Protein AF-A0AA97GC78-F1 (afdb_monomer)

pLDDT: mean 90.84, std 9.5, range [51.16, 97.88]

Sequence (108 aa):
MKVIPTDSLYKWTALSGVTIFITSIYFFVSRIFAYKDNLAAYEEEINFIYSITMWGAVIGFFVALAGFCLWYQKLQKYIDIEQAARAEEQKANAEITKLKLEKEKSIE

Foldseek 3Di:
DPPPVCLVVLVVQLVQLVVLQVVLVVVLVVVCVVCVVPCVVCVVVNVVSVVVSVVSNVSSVVSNVSSVVCNCVPPVVVVVVVVVVVVVVVVVVVVVVVVVVVVVVVVD

Mean predicted aligned error: 6.8 Å

Secondary structure (DSSP, 8-state):
----THHHHHHHHHHHHHHHHHHHHHHHHHHHHHHGGGGGGGHHHHHHHHHHHHHHHHHHHHHHHHHHHHHIIIIIHHHHHHHHHHHHHHHHHHHHHHHHHHHHHTT-

Structure (mmCIF, N/CA/C/O backbone):
data_AF-A0AA97GC78-F1
#
_entry.id   AF-A0AA97GC78-F1
#
loop_
_atom_site.group_PDB
_atom_site.id
_atom_site.type_symbol
_atom_site.label_atom_id
_atom_site.label_alt_id
_atom_site.label_comp_id
_atom_site.label_asym_id
_atom_site.label_entity_id
_atom_site.label_seq_id
_atom_site.pdbx_PDB_ins_code
_atom_site.Cartn_x
_atom_site.Cartn_y
_atom_site.Cartn_z
_atom_site.occupancy
_atom_site.B_iso_or_equiv
_atom_site.auth_seq_id
_atom_site.auth_comp_id
_atom_site.auth_asym_id
_atom_site.auth_atom_id
_atom_site.pdbx_PDB_model_num
ATOM 1 N N . MET A 1 1 ? -22.685 9.058 16.577 1.00 51.16 1 MET A N 1
ATOM 2 C CA . MET A 1 1 ? -21.225 9.181 16.387 1.00 51.16 1 MET A CA 1
ATOM 3 C C . MET A 1 1 ? -20.983 10.219 15.298 1.00 51.16 1 MET A C 1
ATOM 5 O O . MET A 1 1 ? -21.476 10.034 14.193 1.00 51.16 1 MET A O 1
ATOM 9 N N . LYS A 1 2 ? -20.363 11.364 15.608 1.00 51.75 2 LYS A N 1
ATOM 10 C CA . LYS A 1 2 ? -20.093 12.408 14.606 1.00 51.75 2 LYS A CA 1
ATOM 11 C C . LYS A 1 2 ? -18.917 11.914 13.762 1.00 51.75 2 LYS A C 1
ATOM 13 O O . LYS A 1 2 ? -17.812 11.838 14.286 1.00 51.75 2 LYS A O 1
ATOM 18 N N . VAL A 1 3 ? -19.168 11.502 12.517 1.00 59.59 3 VAL A N 1
ATOM 19 C CA . VAL A 1 3 ? -18.117 11.108 11.565 1.00 59.59 3 VAL A CA 1
ATOM 20 C C . VAL A 1 3 ? -17.182 12.301 11.446 1.00 59.59 3 VAL A C 1
ATOM 22 O O . VAL A 1 3 ? -17.563 13.344 10.913 1.00 59.59 3 VAL A O 1
ATOM 25 N N . ILE A 1 4 ? -15.993 12.198 12.031 1.00 59.19 4 ILE A N 1
ATOM 26 C CA . ILE A 1 4 ? -14.990 13.237 11.857 1.00 59.19 4 ILE A CA 1
ATOM 27 C C . ILE A 1 4 ? -14.541 13.084 10.399 1.00 59.19 4 ILE A C 1
ATOM 29 O O . ILE A 1 4 ? -14.111 11.991 10.022 1.00 59.19 4 ILE A O 1
ATOM 33 N N . PRO A 1 5 ? -14.672 14.116 9.550 1.00 61.22 5 PRO A N 1
ATOM 34 C CA . PRO A 1 5 ? -14.460 13.988 8.104 1.00 61.22 5 PRO A CA 1
ATOM 35 C C . PRO A 1 5 ? -13.023 13.588 7.721 1.00 61.22 5 PRO A C 1
ATOM 37 O O . PRO A 1 5 ? -12.742 13.336 6.557 1.00 61.22 5 PRO A O 1
ATOM 40 N N . THR A 1 6 ? -12.112 13.509 8.691 1.00 63.19 6 THR A N 1
ATOM 41 C CA . THR A 1 6 ? -10.723 13.068 8.544 1.00 63.19 6 THR A CA 1
ATOM 42 C C . THR A 1 6 ? -10.533 11.553 8.440 1.00 63.19 6 THR A C 1
ATOM 44 O O . THR A 1 6 ? -9.449 11.135 8.045 1.00 63.19 6 THR A O 1
ATOM 47 N N . ASP A 1 7 ? -11.540 10.723 8.741 1.00 65.94 7 ASP A N 1
ATOM 48 C CA . ASP A 1 7 ? -11.433 9.258 8.598 1.00 65.94 7 ASP A CA 1
ATOM 49 C C . ASP A 1 7 ? -11.143 8.851 7.139 1.00 65.94 7 ASP A C 1
ATOM 51 O O . ASP A 1 7 ? -10.198 8.112 6.848 1.00 65.94 7 ASP A O 1
ATOM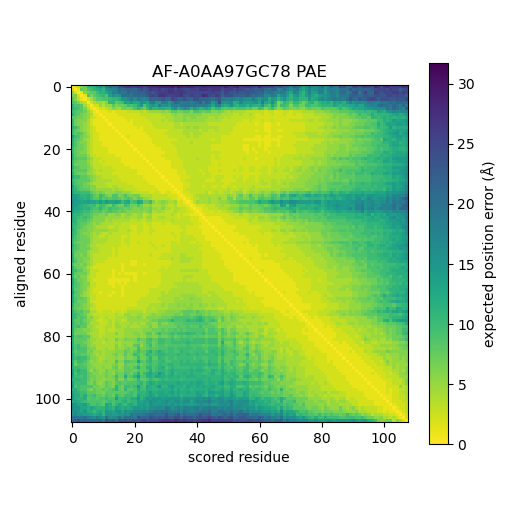 55 N N . SER A 1 8 ? -11.898 9.415 6.195 1.00 81.50 8 SER A N 1
ATOM 56 C CA . SER A 1 8 ? -11.690 9.139 4.774 1.00 81.50 8 SER A CA 1
ATOM 57 C C . SE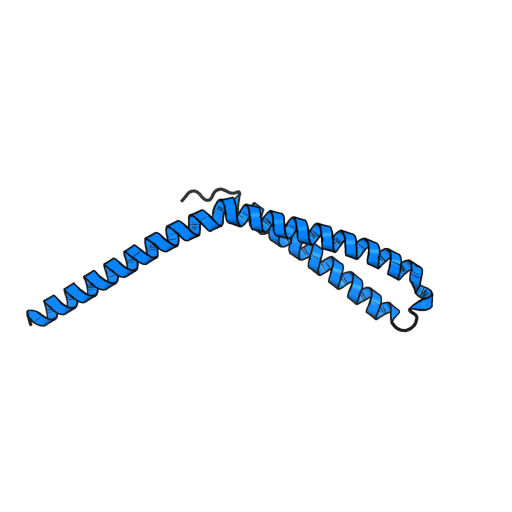R A 1 8 ? -10.307 9.599 4.309 1.00 81.50 8 SER A C 1
ATOM 59 O O . SER A 1 8 ? -9.670 8.899 3.526 1.00 81.50 8 SER A O 1
ATOM 61 N N . LEU A 1 9 ? -9.802 10.722 4.827 1.00 88.38 9 LEU A N 1
ATOM 62 C CA . LEU A 1 9 ? -8.538 11.311 4.391 1.00 88.38 9 LEU A CA 1
ATOM 63 C C . LEU A 1 9 ? -7.347 10.364 4.592 1.00 88.38 9 LEU A C 1
ATOM 65 O O . LEU A 1 9 ? -6.576 10.165 3.660 1.00 88.38 9 LEU A O 1
ATOM 69 N N . TYR A 1 10 ? -7.200 9.744 5.767 1.00 90.38 10 TYR A N 1
ATOM 70 C CA . TYR A 1 10 ? -6.053 8.862 6.028 1.00 90.38 10 TYR A CA 1
ATOM 71 C C . TYR A 1 10 ? -6.085 7.595 5.169 1.00 90.38 10 TYR A C 1
ATOM 73 O O . TYR A 1 10 ? -5.046 7.168 4.664 1.00 90.38 10 TYR A O 1
ATOM 81 N N . LYS A 1 11 ? -7.282 7.037 4.944 1.00 90.31 11 LYS A N 1
ATOM 82 C CA . LYS A 1 11 ? -7.490 5.894 4.044 1.00 90.31 11 LYS A CA 1
ATOM 83 C C . LYS A 1 11 ? -7.127 6.254 2.603 1.00 90.31 11 LYS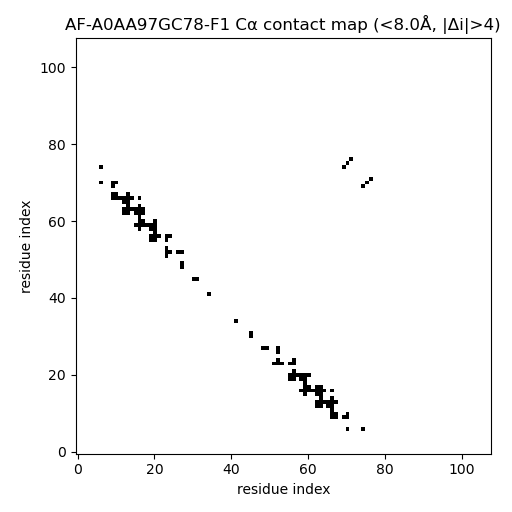 A C 1
ATOM 85 O O . LYS A 1 11 ? -6.427 5.489 1.947 1.00 90.31 11 LYS A O 1
ATOM 90 N N . TRP A 1 12 ? -7.540 7.433 2.132 1.00 94.50 12 TRP A N 1
ATOM 91 C CA . TRP A 1 12 ? -7.195 7.924 0.796 1.00 94.50 12 TRP A CA 1
ATOM 92 C C . TRP A 1 12 ? -5.698 8.197 0.639 1.00 94.50 12 TRP A C 1
ATOM 94 O O . TRP A 1 12 ? -5.138 7.858 -0.400 1.00 94.50 12 TRP A O 1
ATOM 104 N N . THR A 1 13 ? -5.032 8.731 1.664 1.00 94.62 13 THR A N 1
ATOM 105 C CA . THR A 1 13 ? -3.571 8.912 1.663 1.00 94.62 13 THR A CA 1
ATOM 106 C C . THR A 1 13 ? -2.833 7.575 1.619 1.00 94.62 13 THR A C 1
ATOM 108 O O . THR A 1 13 ? -1.881 7.420 0.860 1.00 94.62 13 THR A O 1
ATOM 111 N N . ALA A 1 14 ? -3.277 6.580 2.393 1.00 95.06 14 ALA A N 1
ATOM 112 C CA . ALA A 1 14 ? -2.689 5.244 2.335 1.00 95.06 14 ALA A CA 1
ATOM 113 C C . ALA A 1 14 ? -2.864 4.626 0.936 1.00 95.06 14 ALA A C 1
ATOM 115 O O . ALA A 1 14 ? -1.909 4.118 0.345 1.00 95.06 14 ALA A O 1
ATOM 116 N N . LEU A 1 15 ? -4.075 4.729 0.378 1.00 96.50 15 LEU A N 1
ATOM 117 C CA . LEU A 1 15 ? -4.416 4.179 -0.931 1.00 96.50 15 LEU A CA 1
ATOM 118 C C . LEU A 1 15 ? -3.664 4.869 -2.075 1.00 96.50 15 LEU A C 1
ATOM 120 O O . LEU A 1 15 ? -3.237 4.195 -3.013 1.00 96.50 15 LEU A O 1
ATOM 124 N N . SER A 1 16 ? -3.463 6.187 -2.009 1.00 96.69 16 SER A N 1
ATOM 125 C CA . SER A 1 16 ? -2.685 6.912 -3.016 1.00 96.69 16 SER A CA 1
ATOM 126 C C . SER A 1 16 ? -1.215 6.489 -3.000 1.00 96.69 16 SER A C 1
ATOM 128 O O . SER A 1 16 ? -0.654 6.243 -4.066 1.00 96.69 16 SER A O 1
ATOM 130 N N . GLY A 1 17 ? -0.617 6.287 -1.819 1.00 96.50 17 GLY A N 1
ATOM 131 C CA . GLY A 1 17 ? 0.735 5.737 -1.690 1.00 96.50 17 GLY A CA 1
ATOM 132 C C . GLY A 1 17 ? 0.870 4.340 -2.306 1.00 96.50 17 GLY A C 1
ATOM 133 O O . GLY A 1 17 ? 1.765 4.103 -3.118 1.00 96.50 17 GLY A O 1
ATOM 134 N N . VAL A 1 18 ? -0.072 3.438 -2.003 1.00 97.69 18 VAL A N 1
ATOM 135 C CA . VAL A 1 18 ? -0.123 2.089 -2.601 1.00 97.69 18 VAL A CA 1
ATOM 136 C C . VAL A 1 18 ? -0.285 2.162 -4.120 1.00 97.69 18 VAL A C 1
ATOM 138 O O . VAL A 1 18 ? 0.384 1.437 -4.852 1.00 97.69 18 VAL A O 1
ATOM 141 N N . THR A 1 19 ? -1.133 3.067 -4.607 1.00 97.88 19 THR A N 1
ATOM 142 C CA . THR A 1 19 ? -1.374 3.248 -6.044 1.00 97.88 19 THR A CA 1
ATOM 143 C C . THR A 1 19 ? -0.109 3.712 -6.759 1.00 97.88 19 THR A C 1
ATOM 145 O O . THR A 1 19 ? 0.243 3.147 -7.793 1.00 97.88 19 THR A O 1
ATOM 148 N N . ILE A 1 20 ? 0.606 4.696 -6.202 1.00 96.44 20 ILE A N 1
ATOM 149 C CA . ILE A 1 20 ? 1.886 5.174 -6.743 1.00 96.44 20 ILE A CA 1
ATOM 150 C C . ILE A 1 20 ? 2.899 4.027 -6.776 1.00 96.44 20 ILE A C 1
ATOM 152 O O . ILE A 1 20 ? 3.478 3.764 -7.825 1.00 96.44 20 ILE A O 1
ATOM 156 N N . PHE A 1 21 ? 3.047 3.296 -5.668 1.00 96.38 21 PHE A N 1
ATOM 157 C CA . PHE A 1 21 ? 3.969 2.166 -5.566 1.00 96.38 21 PHE A CA 1
ATOM 158 C C . PHE A 1 21 ? 3.713 1.102 -6.645 1.00 96.38 21 PHE A C 1
ATOM 160 O O . PHE A 1 21 ? 4.621 0.740 -7.396 1.00 96.38 21 PHE A O 1
ATOM 167 N N . ILE A 1 22 ? 2.463 0.644 -6.772 1.00 97.25 22 ILE A N 1
ATOM 168 C CA . ILE A 1 22 ? 2.076 -0.369 -7.763 1.00 97.25 22 ILE A CA 1
ATOM 169 C C . ILE A 1 22 ? 2.273 0.161 -9.184 1.00 97.25 22 ILE A C 1
ATOM 171 O O . ILE A 1 22 ? 2.813 -0.548 -10.033 1.00 97.25 22 ILE A O 1
ATOM 175 N N . THR A 1 23 ? 1.877 1.407 -9.450 1.00 95.31 23 THR A N 1
ATOM 176 C CA . THR A 1 23 ? 1.977 2.004 -10.789 1.00 95.31 23 THR A CA 1
ATOM 177 C C . THR A 1 23 ? 3.436 2.164 -11.220 1.00 95.31 23 THR A C 1
ATOM 179 O O . THR A 1 23 ? 3.764 1.872 -12.370 1.00 95.31 23 THR A O 1
ATOM 182 N N . SER A 1 24 ? 4.332 2.552 -10.307 1.00 94.12 24 SER A N 1
ATOM 183 C CA . SER A 1 24 ? 5.772 2.650 -10.578 1.00 94.12 24 SER A CA 1
ATOM 184 C C . SER A 1 24 ? 6.385 1.300 -10.953 1.00 94.12 24 SER A C 1
ATOM 186 O O . SER A 1 24 ? 7.157 1.222 -11.912 1.00 94.12 24 SER A O 1
ATOM 188 N N . ILE A 1 25 ? 6.018 0.232 -10.236 1.00 94.38 25 ILE A N 1
ATOM 189 C CA . ILE A 1 25 ? 6.490 -1.129 -10.529 1.00 94.38 25 ILE A CA 1
ATOM 190 C C . ILE A 1 25 ? 5.908 -1.625 -11.854 1.00 94.38 25 ILE A C 1
ATOM 192 O O . ILE A 1 25 ? 6.641 -2.136 -12.699 1.00 94.38 25 ILE A O 1
ATOM 196 N N . TYR A 1 26 ? 4.605 -1.442 -12.065 1.00 95.81 26 TYR A N 1
ATOM 197 C CA . TYR A 1 26 ? 3.929 -1.851 -13.293 1.00 95.81 26 TYR A CA 1
ATOM 198 C C . TYR A 1 26 ? 4.546 -1.192 -14.532 1.00 95.81 26 TYR A C 1
ATOM 200 O O . TYR A 1 26 ? 4.835 -1.871 -15.518 1.00 95.81 26 TYR A O 1
ATOM 208 N N . PHE A 1 27 ? 4.803 0.119 -14.471 1.00 93.81 27 PHE A N 1
ATOM 209 C CA . PHE A 1 27 ? 5.426 0.859 -15.566 1.00 93.81 27 PHE A CA 1
ATOM 210 C C . PHE A 1 27 ? 6.818 0.314 -15.911 1.00 93.81 27 PHE A C 1
ATOM 212 O O . PHE A 1 27 ? 7.124 0.113 -17.086 1.00 93.81 27 PHE A O 1
ATOM 219 N N . PHE A 1 28 ? 7.634 0.011 -14.899 1.00 93.50 28 PHE A N 1
ATOM 220 C CA . PHE A 1 28 ? 8.964 -0.566 -15.092 1.00 93.50 28 PHE A CA 1
ATOM 221 C C . PHE A 1 28 ? 8.919 -1.932 -15.771 1.00 93.50 28 PHE A C 1
ATOM 223 O O . PHE A 1 28 ? 9.585 -2.142 -16.784 1.00 93.50 28 PHE A O 1
ATOM 230 N N . VAL A 1 29 ? 8.096 -2.845 -15.250 1.00 93.88 29 VAL A N 1
ATOM 231 C CA . VAL A 1 29 ? 7.951 -4.200 -15.801 1.00 93.88 29 VAL A CA 1
ATOM 232 C C . VAL A 1 29 ? 7.461 -4.145 -17.248 1.00 93.88 29 VAL A C 1
ATOM 234 O O . VAL A 1 29 ? 8.001 -4.837 -18.109 1.00 93.88 29 VAL A O 1
ATOM 237 N N . SER A 1 30 ? 6.484 -3.279 -17.530 1.00 93.75 30 SER A N 1
ATOM 238 C CA . SER A 1 30 ? 5.964 -3.060 -18.881 1.00 93.75 30 SER A CA 1
ATOM 239 C C . SER A 1 30 ? 7.063 -2.613 -19.855 1.00 93.75 30 SER A C 1
ATOM 241 O O . SER A 1 30 ? 7.179 -3.150 -20.958 1.00 93.75 30 SER A O 1
ATOM 243 N N . ARG A 1 31 ? 7.934 -1.687 -19.431 1.00 92.25 31 ARG A N 1
ATOM 244 C CA . ARG A 1 31 ? 9.048 -1.190 -20.253 1.00 92.25 31 ARG A CA 1
ATOM 245 C C . ARG A 1 31 ? 10.151 -2.220 -20.454 1.00 92.25 31 ARG A C 1
ATOM 247 O O . ARG A 1 31 ? 10.603 -2.388 -21.581 1.00 92.25 31 ARG A O 1
ATOM 254 N N . ILE A 1 32 ? 10.528 -2.961 -19.414 1.00 91.19 32 ILE A N 1
ATOM 255 C CA . ILE A 1 32 ? 11.495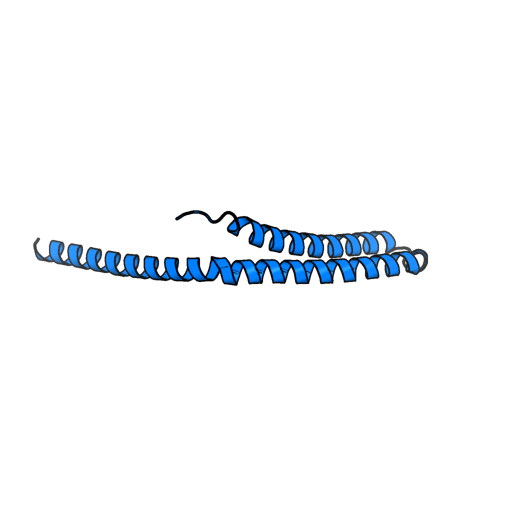 -4.058 -19.554 1.00 91.19 32 ILE A CA 1
ATOM 256 C C . ILE A 1 32 ? 10.995 -5.102 -20.551 1.00 91.19 32 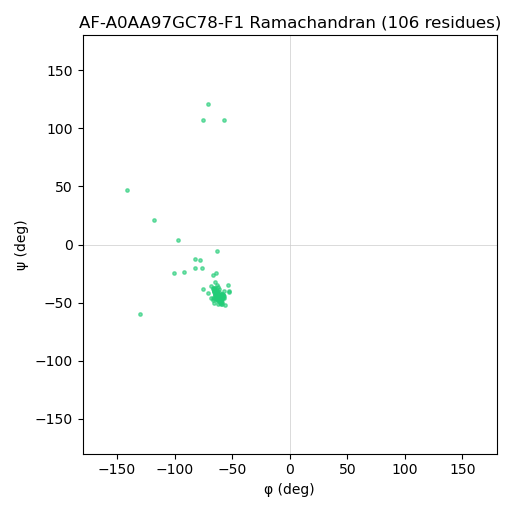ILE A C 1
ATOM 258 O O . ILE A 1 32 ? 11.761 -5.559 -21.397 1.00 91.19 32 ILE A O 1
ATOM 262 N N . PHE A 1 33 ? 9.710 -5.456 -20.494 1.00 93.56 33 PHE A N 1
ATOM 263 C CA . PHE A 1 33 ? 9.150 -6.428 -21.425 1.00 93.56 33 PHE A CA 1
ATOM 264 C C . PHE A 1 33 ? 9.152 -5.915 -22.871 1.00 93.56 33 PHE A C 1
ATOM 266 O O . PHE A 1 33 ? 9.441 -6.682 -23.788 1.00 93.56 33 PHE A O 1
ATOM 273 N N . ALA A 1 34 ? 8.886 -4.621 -23.074 1.00 91.94 34 ALA A N 1
ATOM 274 C CA . ALA A 1 34 ? 8.945 -3.988 -24.390 1.00 91.94 34 ALA A CA 1
ATOM 275 C C . ALA A 1 34 ? 10.365 -3.976 -24.986 1.00 91.94 34 ALA A C 1
ATOM 277 O O . ALA A 1 34 ? 10.516 -4.092 -26.199 1.00 91.94 34 ALA A O 1
ATOM 278 N N . TYR A 1 35 ? 11.401 -3.873 -24.150 1.00 92.56 35 TYR A N 1
ATOM 279 C CA . TYR A 1 35 ? 12.799 -3.803 -24.590 1.00 92.56 35 TYR A CA 1
ATOM 280 C C . TYR A 1 35 ? 13.541 -5.140 -24.558 1.00 92.56 35 TYR A C 1
ATOM 282 O O . TYR A 1 35 ? 14.732 -5.175 -24.866 1.00 92.56 35 TYR A O 1
ATOM 290 N N . LYS A 1 36 ? 12.860 -6.245 -24.225 1.00 90.44 36 LYS A N 1
ATOM 291 C CA . LYS A 1 36 ? 13.493 -7.553 -23.989 1.00 90.44 36 LYS A C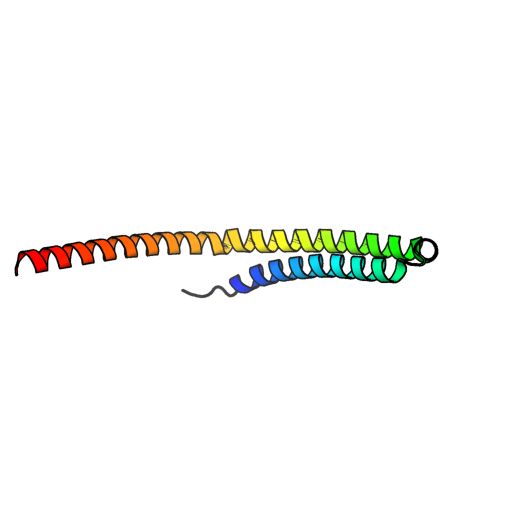A 1
ATOM 292 C C . LYS A 1 36 ? 14.393 -8.016 -25.146 1.00 90.44 36 LYS A C 1
ATOM 294 O O . LYS A 1 36 ? 15.412 -8.651 -24.899 1.00 90.44 36 LYS A O 1
ATOM 299 N N . ASP A 1 37 ? 14.013 -7.697 -26.386 1.00 92.75 37 ASP A N 1
ATOM 300 C CA . ASP A 1 37 ? 14.677 -8.204 -27.590 1.00 92.75 37 ASP A CA 1
ATOM 301 C C . ASP A 1 37 ? 15.944 -7.402 -27.944 1.00 92.75 37 ASP A C 1
ATOM 303 O O . ASP A 1 37 ? 16.809 -7.915 -28.644 1.00 92.75 37 ASP A O 1
ATOM 307 N N . ASN A 1 38 ? 16.087 -6.167 -27.438 1.00 91.44 38 ASN A N 1
ATOM 308 C CA . ASN A 1 38 ? 17.213 -5.270 -27.733 1.00 91.44 38 ASN A CA 1
ATOM 309 C C . ASN A 1 38 ? 17.662 -4.475 -26.492 1.00 91.44 38 ASN A C 1
ATOM 311 O O . ASN A 1 38 ? 17.869 -3.266 -26.562 1.00 91.44 38 ASN A O 1
ATOM 315 N N . LEU A 1 39 ? 17.835 -5.144 -25.347 1.00 86.94 39 LEU A N 1
ATOM 316 C CA . LEU A 1 39 ? 18.169 -4.500 -24.065 1.00 86.94 39 LEU A CA 1
ATOM 317 C C . LEU A 1 39 ? 19.397 -3.573 -24.139 1.00 86.94 39 LEU A C 1
ATOM 319 O O . LEU A 1 39 ? 19.371 -2.483 -23.577 1.00 86.94 39 LEU A O 1
ATOM 323 N N . ALA A 1 40 ? 20.440 -3.973 -24.873 1.00 88.94 40 ALA A N 1
ATOM 324 C CA . ALA A 1 40 ? 21.671 -3.190 -25.016 1.00 88.94 40 ALA A CA 1
ATOM 325 C C . ALA A 1 40 ? 21.476 -1.871 -25.787 1.00 88.94 40 ALA A C 1
ATOM 327 O O . ALA A 1 40 ? 22.214 -0.918 -25.566 1.00 88.94 40 ALA A O 1
ATOM 328 N N . ALA A 1 41 ? 20.479 -1.789 -26.675 1.00 92.44 41 ALA A N 1
ATOM 329 C CA . ALA A 1 41 ? 20.190 -0.561 -27.417 1.00 92.44 41 ALA A CA 1
ATOM 330 C C . ALA A 1 41 ? 19.470 0.492 -26.555 1.00 92.44 41 ALA A C 1
ATOM 332 O O . ALA A 1 41 ? 19.504 1.675 -26.883 1.00 92.44 41 ALA A O 1
ATOM 333 N N . TYR A 1 42 ? 18.837 0.065 -25.458 1.00 91.56 42 TYR A N 1
ATOM 334 C CA . TYR A 1 42 ? 18.002 0.900 -24.590 1.00 91.56 42 TYR A CA 1
ATOM 335 C C . TYR A 1 42 ? 18.548 0.998 -23.160 1.00 91.56 42 TYR A C 1
ATOM 337 O O . TYR A 1 42 ? 17.801 1.312 -22.237 1.00 91.56 42 TYR A O 1
ATOM 345 N N . GLU A 1 43 ? 19.839 0.734 -22.948 1.00 90.75 43 GLU A N 1
ATOM 346 C CA . GLU A 1 43 ? 20.442 0.711 -21.609 1.00 90.75 43 GLU A CA 1
ATOM 347 C C . GLU A 1 43 ? 20.257 2.042 -20.859 1.00 90.75 43 GLU A C 1
ATOM 349 O O . GLU A 1 43 ? 19.841 2.046 -19.699 1.00 90.75 43 GLU A O 1
ATOM 354 N N . GLU A 1 44 ? 20.481 3.182 -21.523 1.00 92.69 44 GLU A N 1
ATOM 355 C CA . GLU A 1 44 ? 20.277 4.499 -20.904 1.00 92.69 44 GLU A CA 1
ATOM 356 C C . GLU A 1 44 ? 18.809 4.763 -20.549 1.00 92.69 44 GLU A C 1
ATOM 358 O O . GLU A 1 44 ? 18.514 5.249 -19.454 1.00 92.69 44 GLU A O 1
ATOM 363 N N . GLU A 1 45 ? 17.875 4.392 -21.431 1.00 91.25 45 GLU A N 1
ATOM 364 C CA . GLU A 1 45 ? 16.441 4.519 -21.159 1.00 91.25 45 GLU A CA 1
ATOM 365 C C . GLU A 1 45 ? 16.026 3.645 -19.972 1.00 91.25 45 GLU A C 1
ATOM 367 O O . GLU A 1 45 ? 15.296 4.098 -19.090 1.00 91.25 45 GLU A O 1
ATOM 372 N N . ILE A 1 46 ? 16.516 2.404 -19.913 1.00 91.50 46 ILE A N 1
ATOM 373 C CA . ILE A 1 46 ? 16.231 1.469 -18.823 1.00 91.50 46 ILE A CA 1
ATOM 374 C C . ILE A 1 46 ? 16.783 2.006 -17.501 1.00 91.50 46 ILE A C 1
ATOM 376 O O . ILE A 1 46 ? 16.064 1.984 -16.502 1.00 91.50 46 ILE A O 1
ATOM 380 N N . ASN A 1 47 ? 18.008 2.537 -17.484 1.00 93.06 47 ASN A N 1
ATOM 381 C CA . ASN A 1 47 ? 18.611 3.138 -16.292 1.00 93.06 47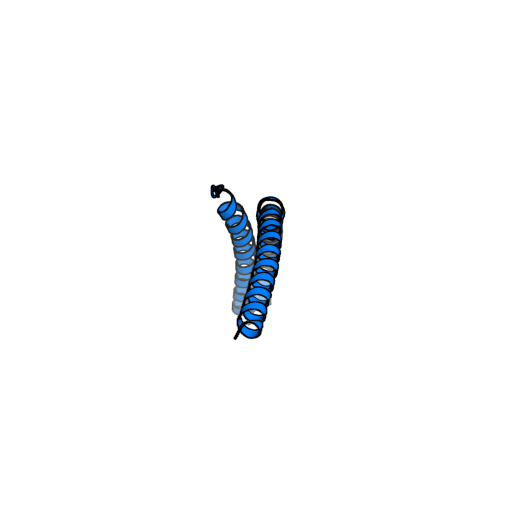 ASN A CA 1
ATOM 382 C C . ASN A 1 47 ? 17.827 4.367 -15.806 1.00 93.06 47 ASN A C 1
ATOM 384 O O . ASN A 1 47 ? 17.583 4.523 -14.604 1.00 93.06 47 ASN A O 1
ATOM 388 N N . PHE A 1 48 ? 17.371 5.217 -16.727 1.00 93.56 48 PHE A N 1
ATOM 389 C CA . PHE A 1 48 ? 16.526 6.363 -16.398 1.00 93.56 48 PHE A CA 1
ATOM 390 C C . PHE A 1 48 ? 15.175 5.932 -15.808 1.00 93.56 48 PHE A C 1
ATOM 392 O O . PHE A 1 48 ? 14.769 6.423 -14.751 1.00 93.56 48 PHE A O 1
ATOM 399 N N . ILE A 1 49 ? 14.501 4.969 -16.446 1.00 92.94 49 ILE A N 1
ATOM 400 C CA . ILE A 1 49 ? 13.223 4.427 -15.968 1.00 92.94 49 ILE A CA 1
ATOM 401 C C . ILE A 1 49 ? 13.411 3.757 -14.603 1.00 92.94 49 ILE A C 1
ATOM 403 O O . ILE A 1 49 ? 12.603 3.983 -13.707 1.00 92.94 49 ILE A O 1
ATOM 407 N N . TYR A 1 50 ? 14.485 2.987 -14.413 1.00 93.19 50 TYR A N 1
ATOM 408 C CA . TYR A 1 50 ? 14.816 2.357 -13.135 1.00 93.19 50 TYR A CA 1
ATOM 409 C C . TYR A 1 50 ? 14.948 3.390 -12.011 1.00 93.19 50 TYR A C 1
ATOM 411 O O . TYR A 1 50 ? 14.357 3.211 -10.945 1.00 93.19 50 TYR A O 1
ATOM 419 N N . SER A 1 51 ? 15.658 4.495 -12.260 1.00 94.38 51 SER A N 1
ATOM 420 C CA . SER A 1 51 ? 15.800 5.593 -11.297 1.00 94.38 51 SER A CA 1
ATOM 421 C C . SER A 1 51 ? 14.440 6.189 -10.915 1.00 94.38 51 SER A C 1
ATOM 423 O O . SER A 1 51 ? 14.107 6.269 -9.730 1.00 94.38 51 SER A O 1
ATOM 425 N N . ILE A 1 52 ? 13.599 6.526 -11.901 1.00 94.00 52 ILE A N 1
ATOM 426 C CA . ILE A 1 52 ? 12.246 7.053 -11.650 1.00 94.00 52 ILE A CA 1
ATOM 427 C C . ILE A 1 52 ? 11.396 6.049 -10.870 1.00 94.00 52 ILE A C 1
ATOM 429 O O . ILE A 1 52 ? 10.709 6.425 -9.919 1.00 94.00 52 ILE A O 1
ATOM 433 N N . THR A 1 53 ? 11.440 4.772 -11.247 1.00 95.25 53 THR A N 1
ATOM 434 C CA . THR A 1 53 ? 10.693 3.711 -10.574 1.00 95.25 53 THR A CA 1
ATOM 435 C C . THR A 1 53 ? 11.142 3.538 -9.133 1.00 95.25 53 THR A C 1
ATOM 437 O O . THR A 1 53 ? 10.285 3.394 -8.264 1.00 95.25 53 THR A O 1
ATOM 440 N N . MET A 1 54 ? 12.446 3.586 -8.855 1.00 95.38 54 MET A N 1
ATOM 441 C CA . MET A 1 54 ? 12.967 3.495 -7.493 1.00 95.38 54 MET A CA 1
ATOM 442 C C . MET A 1 54 ? 12.435 4.643 -6.634 1.00 95.38 54 MET A C 1
ATOM 444 O O . MET A 1 54 ? 11.871 4.394 -5.570 1.00 95.38 54 MET A O 1
ATOM 448 N N . TRP A 1 55 ? 12.540 5.886 -7.111 1.00 96.31 55 TRP A N 1
ATOM 449 C CA . TRP A 1 55 ? 12.024 7.045 -6.383 1.00 96.31 55 TRP A CA 1
ATOM 450 C C . TRP A 1 55 ? 10.507 6.983 -6.193 1.00 96.31 55 TRP A C 1
ATOM 452 O O . TRP A 1 55 ? 10.020 7.207 -5.086 1.00 96.31 55 TRP A O 1
ATOM 462 N N . GLY A 1 56 ? 9.760 6.618 -7.237 1.00 95.44 56 GLY A N 1
ATOM 463 C CA . GLY A 1 56 ? 8.309 6.450 -7.170 1.00 95.44 56 GLY A CA 1
ATOM 464 C C . GLY A 1 56 ? 7.887 5.362 -6.181 1.00 95.44 56 GLY A C 1
ATOM 465 O O . GLY A 1 56 ? 6.994 5.586 -5.365 1.00 95.44 56 GLY A O 1
ATOM 466 N N . ALA A 1 57 ? 8.578 4.221 -6.175 1.00 96.19 57 ALA A N 1
ATOM 467 C CA . ALA A 1 57 ? 8.325 3.136 -5.236 1.00 96.19 57 ALA A CA 1
ATOM 468 C C . ALA A 1 57 ? 8.645 3.550 -3.792 1.00 96.19 57 ALA A C 1
ATOM 470 O O . ALA A 1 57 ? 7.826 3.348 -2.898 1.00 96.19 57 ALA A O 1
ATOM 471 N N . VAL A 1 58 ? 9.794 4.186 -3.555 1.00 97.56 58 VAL A N 1
ATOM 472 C CA . VAL A 1 58 ? 10.178 4.676 -2.224 1.00 97.56 58 VAL A CA 1
ATOM 473 C C . VAL A 1 58 ? 9.144 5.674 -1.701 1.00 97.56 58 VAL A C 1
ATOM 475 O O . VAL A 1 58 ? 8.614 5.494 -0.605 1.00 97.56 58 VAL A O 1
ATOM 478 N N . ILE A 1 59 ? 8.794 6.687 -2.496 1.00 97.38 59 ILE A N 1
ATOM 479 C CA . ILE A 1 59 ? 7.810 7.705 -2.108 1.00 97.38 59 ILE A CA 1
ATOM 480 C C . ILE A 1 59 ? 6.440 7.065 -1.862 1.00 97.38 59 ILE A C 1
ATOM 482 O O . ILE A 1 59 ? 5.836 7.304 -0.817 1.00 97.38 59 ILE A O 1
ATOM 486 N N . GLY A 1 60 ? 5.963 6.223 -2.782 1.00 97.44 60 GLY A N 1
ATOM 487 C CA . GLY A 1 60 ? 4.678 5.536 -2.651 1.00 97.44 60 GLY A CA 1
ATOM 488 C C . GLY A 1 60 ? 4.604 4.680 -1.387 1.00 97.44 60 GLY A C 1
ATOM 489 O O . GLY A 1 60 ? 3.623 4.753 -0.646 1.00 97.44 60 GLY A O 1
ATOM 490 N N . PHE A 1 61 ? 5.672 3.942 -1.079 1.00 97.81 61 PHE A N 1
ATOM 491 C CA . PHE A 1 61 ? 5.769 3.126 0.128 1.00 97.81 61 PHE A CA 1
ATOM 492 C C . PHE A 1 61 ? 5.707 3.969 1.409 1.00 97.81 61 PHE A C 1
ATOM 494 O O . PHE A 1 61 ? 4.915 3.672 2.304 1.00 97.81 61 PHE A O 1
ATOM 501 N N . PHE A 1 62 ? 6.481 5.056 1.496 1.00 97.88 62 PHE A N 1
ATOM 502 C CA . PHE A 1 62 ? 6.466 5.924 2.677 1.00 97.88 62 PHE A CA 1
ATOM 503 C C . PHE A 1 62 ? 5.135 6.660 2.856 1.00 97.88 62 PHE A C 1
ATOM 505 O O . PHE A 1 62 ? 4.650 6.771 3.982 1.00 97.88 62 PHE A O 1
ATOM 512 N N . VAL A 1 63 ? 4.506 7.113 1.768 1.00 97.44 63 VAL A N 1
ATOM 513 C CA . VAL A 1 63 ? 3.168 7.723 1.813 1.00 97.44 63 VAL A CA 1
ATOM 514 C C . VAL A 1 63 ? 2.124 6.704 2.272 1.00 97.44 63 VAL A C 1
ATOM 516 O O . VAL A 1 63 ? 1.298 7.025 3.129 1.00 97.44 63 VAL A O 1
ATOM 519 N N . ALA A 1 64 ? 2.193 5.466 1.771 1.00 97.81 64 ALA A N 1
ATOM 520 C CA . ALA A 1 64 ? 1.307 4.389 2.196 1.00 97.81 64 ALA A CA 1
ATOM 521 C C . ALA A 1 64 ? 1.448 4.126 3.700 1.00 97.81 64 ALA A C 1
ATOM 523 O O . ALA A 1 64 ? 0.453 4.157 4.426 1.00 97.81 64 ALA A O 1
ATOM 524 N N . LEU A 1 65 ? 2.682 3.944 4.185 1.00 97.31 65 LEU A N 1
ATOM 525 C CA . LEU A 1 65 ? 2.961 3.740 5.607 1.00 97.31 65 LEU A CA 1
ATOM 526 C C . LEU A 1 65 ? 2.475 4.908 6.464 1.00 97.31 65 LEU A C 1
ATOM 528 O O . LEU A 1 65 ? 1.824 4.681 7.480 1.00 97.31 65 LEU A O 1
ATOM 532 N N . ALA A 1 66 ? 2.741 6.151 6.060 1.00 95.94 66 ALA A N 1
ATOM 533 C CA . ALA A 1 66 ? 2.273 7.326 6.787 1.00 95.94 66 ALA A CA 1
ATOM 534 C C . ALA A 1 66 ? 0.738 7.364 6.867 1.00 95.94 66 ALA A C 1
ATOM 536 O O . ALA A 1 66 ? 0.183 7.599 7.943 1.00 95.94 66 ALA A O 1
ATOM 537 N N . GLY A 1 67 ? 0.049 7.068 5.760 1.00 95.19 67 GLY A N 1
ATOM 538 C CA . GLY A 1 67 ? -1.408 6.955 5.716 1.00 95.19 67 GLY A CA 1
ATOM 539 C C . GLY A 1 67 ? -1.941 5.879 6.665 1.00 95.19 67 GLY A C 1
ATOM 540 O O . GLY A 1 67 ? -2.828 6.163 7.472 1.00 95.19 67 GLY A O 1
ATOM 541 N N . PHE A 1 68 ? -1.359 4.675 6.639 1.00 95.06 68 PHE A N 1
ATOM 542 C CA . PHE A 1 68 ? -1.739 3.577 7.535 1.00 95.06 68 PHE A CA 1
ATOM 543 C C . PHE A 1 68 ? -1.457 3.892 9.008 1.00 95.06 68 PHE A C 1
ATOM 545 O O . PHE A 1 68 ? -2.314 3.644 9.856 1.00 95.06 68 PHE A O 1
ATOM 552 N N . CYS A 1 69 ? -0.303 4.481 9.327 1.00 94.62 69 CYS A N 1
ATOM 553 C CA . CYS A 1 69 ? 0.054 4.878 10.689 1.00 94.62 69 CYS A CA 1
ATOM 554 C C . CYS A 1 69 ? -0.930 5.906 11.252 1.00 94.62 69 CYS A C 1
ATOM 556 O O . CYS A 1 69 ? -1.420 5.747 12.372 1.00 94.62 69 CYS A O 1
ATOM 558 N N . LEU A 1 70 ? -1.253 6.944 10.474 1.00 91.88 70 LEU A N 1
ATOM 559 C CA . LEU A 1 70 ? -2.211 7.967 10.888 1.00 91.88 70 LEU A CA 1
ATOM 560 C C . LEU A 1 70 ? -3.615 7.384 11.052 1.00 91.88 70 LEU A C 1
ATOM 562 O O . LEU A 1 70 ? -4.272 7.656 12.058 1.00 91.88 70 LEU A O 1
ATOM 566 N N . TRP A 1 71 ? -4.047 6.545 10.108 1.00 92.94 71 TRP A N 1
ATOM 567 C CA . TRP A 1 71 ? -5.333 5.860 10.185 1.00 92.94 71 TRP A CA 1
ATOM 568 C C . TRP A 1 71 ? -5.437 4.988 11.444 1.00 92.94 71 TRP A C 1
ATOM 570 O O . TRP A 1 71 ? -6.417 5.083 12.189 1.00 92.94 71 TRP A O 1
ATOM 580 N N . TYR A 1 72 ? -4.400 4.202 11.741 1.00 90.38 72 TYR A N 1
ATOM 581 C CA . TYR A 1 72 ? -4.397 3.316 12.899 1.00 90.38 72 TYR A CA 1
ATOM 582 C C . TYR A 1 72 ? -4.431 4.089 14.221 1.00 90.38 72 TYR A C 1
ATOM 584 O O . TYR A 1 72 ? -5.276 3.840 15.082 1.00 90.38 72 TYR A O 1
ATOM 592 N N . GLN A 1 73 ? -3.534 5.069 14.369 1.00 90.19 73 GLN A N 1
ATOM 593 C CA . GLN A 1 73 ? -3.393 5.833 15.607 1.00 90.19 73 GLN A CA 1
ATOM 594 C C . GLN A 1 73 ? -4.621 6.685 15.922 1.00 90.19 73 GLN A C 1
ATOM 596 O O . GLN A 1 73 ? -4.990 6.822 17.088 1.00 90.19 73 GLN A O 1
ATOM 601 N N . LYS A 1 74 ? -5.221 7.308 14.902 1.00 87.31 74 LYS A N 1
ATOM 602 C CA . LYS A 1 74 ? -6.297 8.283 15.103 1.00 87.31 74 LYS A CA 1
ATOM 603 C C . LYS A 1 74 ? -7.684 7.676 15.071 1.00 87.31 74 LYS A C 1
ATOM 605 O O . LYS A 1 74 ? -8.587 8.281 15.640 1.00 87.31 74 LYS A O 1
ATOM 610 N N . LEU A 1 75 ? -7.862 6.528 14.425 1.00 86.38 75 LEU A N 1
ATOM 611 C CA . LEU A 1 75 ? -9.189 5.974 14.211 1.00 86.38 75 LEU A CA 1
ATOM 612 C C . LEU A 1 75 ? -9.292 4.510 14.621 1.00 86.38 75 LEU A C 1
ATOM 614 O O . LEU A 1 75 ? -10.098 4.203 15.498 1.00 86.38 75 LEU A O 1
ATOM 618 N N . GLN A 1 76 ? -8.490 3.628 14.019 1.00 89.25 76 GLN A N 1
ATOM 619 C CA . GLN A 1 76 ? -8.679 2.183 14.180 1.00 89.25 76 GLN A CA 1
ATOM 620 C C . GLN A 1 76 ? -8.620 1.765 15.650 1.00 89.25 76 GLN A C 1
ATOM 622 O O . GLN A 1 76 ? -9.519 1.081 16.124 1.00 89.25 76 GLN A O 1
ATOM 627 N N . LYS A 1 77 ? -7.653 2.299 16.407 1.00 89.00 77 LYS A N 1
ATOM 628 C CA . LYS A 1 77 ? -7.522 2.031 17.845 1.00 89.00 77 LYS A CA 1
ATOM 629 C C . LYS A 1 77 ? -8.812 2.299 18.633 1.00 89.00 77 LYS A C 1
ATOM 631 O O . LYS A 1 77 ? -9.134 1.552 19.550 1.00 89.00 77 LYS A O 1
ATOM 636 N N . TYR A 1 78 ? -9.531 3.375 18.319 1.00 88.50 78 TYR A N 1
ATOM 637 C CA . TYR A 1 78 ? -10.761 3.729 19.034 1.00 88.50 78 TYR A CA 1
ATOM 638 C C . TYR A 1 78 ? -11.928 2.831 18.630 1.00 88.50 78 TYR A C 1
ATOM 640 O O . TYR A 1 78 ? -12.712 2.427 19.485 1.00 88.50 78 TYR A O 1
ATOM 648 N N . ILE A 1 79 ? -12.009 2.493 17.342 1.00 88.00 79 ILE A N 1
ATOM 649 C CA . ILE A 1 79 ? -13.016 1.570 16.818 1.00 88.00 79 ILE A CA 1
ATOM 650 C C . ILE A 1 79 ? -12.833 0.177 17.432 1.00 88.00 79 ILE A C 1
ATOM 652 O O . ILE A 1 79 ? -13.814 -0.424 17.857 1.00 88.00 79 ILE A O 1
ATOM 656 N N . ASP A 1 80 ? -11.596 -0.310 17.539 1.00 91.81 80 ASP A N 1
ATOM 657 C CA . ASP A 1 80 ? -11.301 -1.634 18.097 1.00 91.81 80 ASP A CA 1
ATOM 658 C C . ASP A 1 80 ? -11.730 -1.739 19.571 1.00 91.81 80 ASP A C 1
ATOM 660 O O . ASP A 1 80 ? -12.311 -2.745 19.981 1.00 91.81 80 ASP A O 1
ATOM 664 N N . ILE A 1 81 ? -11.515 -0.679 20.361 1.00 91.88 81 ILE A N 1
ATOM 665 C CA . ILE A 1 81 ? -11.963 -0.619 21.762 1.00 91.88 81 ILE A CA 1
ATOM 666 C C . ILE A 1 81 ? -13.492 -0.684 21.845 1.00 91.88 81 ILE A C 1
ATOM 668 O O . ILE A 1 81 ? -14.041 -1.435 22.650 1.00 91.88 81 ILE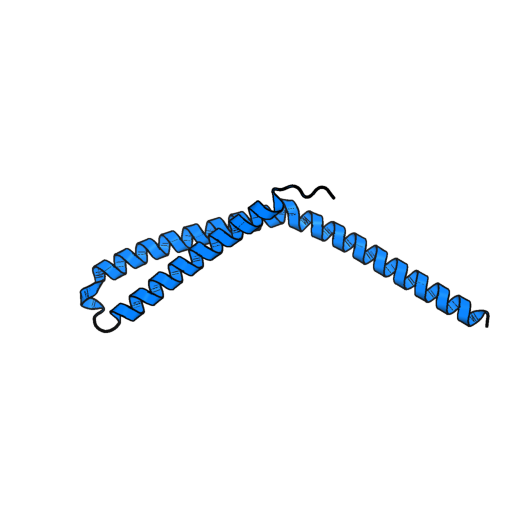 A O 1
ATOM 672 N N . GLU A 1 82 ? -14.193 0.089 21.014 1.00 92.19 82 GLU A N 1
ATOM 673 C CA . GLU A 1 82 ? -15.657 0.096 21.018 1.00 92.19 82 GLU A CA 1
ATOM 674 C C . GLU A 1 82 ? -16.237 -1.252 20.574 1.00 92.19 82 GLU A C 1
ATOM 676 O O . GLU A 1 82 ? -17.213 -1.736 21.149 1.00 92.19 82 GLU A O 1
ATOM 681 N N . GLN A 1 83 ? -15.636 -1.888 19.570 1.00 92.50 83 GLN A N 1
ATOM 682 C CA . GLN A 1 83 ? -16.058 -3.209 19.112 1.00 92.50 83 GLN A CA 1
ATOM 683 C C . GLN A 1 83 ? -15.830 -4.284 20.177 1.00 92.50 83 GLN A C 1
ATOM 685 O O . GLN A 1 83 ? -16.692 -5.147 20.347 1.00 92.50 83 GLN A O 1
ATOM 690 N N . ALA A 1 84 ? -14.727 -4.209 20.928 1.00 94.62 84 ALA A N 1
ATOM 691 C CA . ALA A 1 84 ? -14.473 -5.108 22.049 1.00 94.62 84 ALA A CA 1
ATOM 692 C C . ALA A 1 84 ? -15.551 -4.968 23.137 1.00 94.62 84 ALA A C 1
ATOM 694 O O . ALA A 1 84 ? -16.136 -5.972 23.542 1.00 94.62 84 ALA A O 1
ATOM 695 N N . ALA A 1 85 ? -15.895 -3.736 23.526 1.00 94.31 85 ALA A N 1
ATOM 696 C CA . ALA A 1 85 ? -16.954 -3.481 24.506 1.00 94.31 85 ALA A CA 1
ATOM 697 C C . ALA A 1 85 ? -18.320 -4.022 24.038 1.00 94.31 85 ALA A C 1
ATOM 699 O O . ALA A 1 85 ? -19.006 -4.728 24.775 1.00 94.31 85 ALA A O 1
ATOM 700 N N . ARG A 1 86 ? -18.693 -3.780 22.773 1.00 93.94 86 ARG A N 1
ATOM 701 C CA . ARG A 1 86 ? -19.944 -4.310 22.198 1.00 93.94 86 ARG A CA 1
ATOM 702 C C . ARG A 1 86 ? -19.965 -5.839 22.139 1.00 93.94 86 ARG A C 1
ATOM 704 O O . ARG A 1 86 ? -21.020 -6.444 22.317 1.00 93.94 86 ARG A O 1
ATOM 711 N N . ALA A 1 87 ? -18.823 -6.476 21.887 1.00 95.19 87 ALA A N 1
ATOM 712 C CA . ALA A 1 87 ? -18.722 -7.931 21.875 1.00 95.19 87 ALA A CA 1
ATOM 713 C C . ALA A 1 87 ? -18.906 -8.534 23.280 1.00 95.19 87 ALA A C 1
ATOM 715 O O . ALA A 1 87 ? -19.512 -9.598 23.413 1.00 95.19 87 ALA A O 1
ATOM 716 N N . GLU A 1 88 ? -18.419 -7.864 24.327 1.00 95.25 88 GLU A N 1
ATOM 717 C CA . GLU A 1 88 ? -18.648 -8.266 25.721 1.00 95.25 88 GLU A CA 1
ATOM 718 C C . GLU A 1 88 ? -20.125 -8.138 26.114 1.00 95.25 88 GLU A C 1
ATOM 720 O O . GLU A 1 88 ? -20.704 -9.094 26.634 1.00 95.25 88 GLU A O 1
ATOM 725 N N . GLU A 1 89 ? -20.773 -7.020 25.773 1.00 94.88 89 GLU A N 1
ATOM 726 C CA . GLU A 1 89 ? -22.212 -6.828 26.001 1.00 94.88 89 GLU A CA 1
ATOM 727 C C . GLU A 1 89 ? -23.056 -7.899 25.296 1.00 94.88 89 GLU A C 1
ATOM 729 O O . GLU A 1 89 ? -23.997 -8.449 25.872 1.00 94.88 89 GLU A O 1
ATOM 734 N N . GLN A 1 90 ? -22.714 -8.240 24.051 1.00 95.25 90 GLN A N 1
ATOM 735 C CA . GLN A 1 90 ? -23.408 -9.288 23.302 1.00 95.25 90 GLN A CA 1
ATOM 736 C C . GLN A 1 90 ? -23.264 -10.665 23.955 1.00 95.25 90 GLN A C 1
ATOM 738 O O . GLN A 1 90 ? -24.241 -11.415 24.008 1.00 95.25 90 GLN A O 1
ATOM 743 N N . LYS A 1 91 ? -22.080 -10.996 24.482 1.00 96.25 91 LYS A N 1
ATOM 744 C CA . LYS A 1 91 ? -21.858 -12.255 25.207 1.00 96.25 91 LYS A CA 1
ATOM 745 C C . LYS A 1 91 ? -22.692 -12.315 26.484 1.00 96.25 91 LYS A C 1
ATOM 747 O O . LYS A 1 91 ? -23.388 -13.308 26.688 1.00 96.25 91 LYS A O 1
ATOM 752 N N . ALA A 1 92 ? -22.689 -11.247 27.281 1.00 95.38 92 ALA A N 1
ATOM 753 C CA . ALA A 1 92 ? -23.492 -11.166 28.499 1.00 95.38 92 ALA A CA 1
ATOM 754 C C . ALA A 1 92 ? -24.998 -11.291 28.198 1.00 95.38 92 ALA A C 1
ATOM 756 O O . ALA A 1 92 ? -25.709 -12.063 28.839 1.00 95.38 92 ALA A O 1
ATOM 757 N N . ASN A 1 93 ? -25.487 -10.603 27.163 1.00 96.12 93 ASN A N 1
ATOM 758 C CA . ASN A 1 93 ? -26.889 -10.688 26.749 1.00 96.12 93 ASN A CA 1
ATOM 759 C C . ASN A 1 93 ? -27.273 -12.085 26.239 1.00 96.12 93 ASN A C 1
ATOM 761 O O . ASN A 1 93 ? -28.377 -12.563 26.518 1.00 96.12 93 ASN A O 1
ATOM 765 N N . ALA A 1 94 ? -26.375 -12.764 25.521 1.00 95.94 94 ALA A N 1
ATOM 766 C CA . ALA A 1 94 ? -26.596 -14.135 25.071 1.00 95.94 94 ALA A CA 1
ATOM 767 C C . ALA A 1 94 ? -26.676 -15.116 26.253 1.00 95.94 94 ALA A C 1
ATOM 769 O O . ALA A 1 94 ? -27.517 -16.015 26.249 1.00 95.94 94 ALA A O 1
ATOM 770 N N . GLU A 1 95 ? -25.847 -14.931 27.280 1.00 95.88 95 GLU A N 1
ATOM 771 C CA . GLU A 1 95 ? -25.873 -15.737 28.504 1.00 95.88 95 GLU A CA 1
ATOM 772 C C . GLU A 1 95 ? -27.157 -15.515 29.312 1.00 95.88 95 GLU A C 1
ATOM 774 O O . GLU A 1 95 ? -27.851 -16.477 29.640 1.00 95.88 95 GLU A O 1
ATOM 779 N N . ILE A 1 96 ? -27.552 -14.256 29.530 1.00 95.88 96 ILE A N 1
ATOM 780 C CA . ILE A 1 96 ? -28.823 -13.914 30.189 1.00 95.88 96 ILE A CA 1
ATOM 781 C C . ILE A 1 96 ? -30.008 -14.540 29.443 1.00 95.88 96 ILE A C 1
ATOM 783 O O . ILE A 1 96 ? -30.946 -15.039 30.065 1.00 95.88 96 ILE A O 1
ATOM 787 N N . THR A 1 97 ? -29.972 -14.532 28.110 1.00 96.19 97 THR A N 1
ATOM 788 C CA . THR A 1 97 ? -31.023 -15.137 27.282 1.00 96.19 97 THR A CA 1
ATOM 789 C C . THR A 1 97 ? -31.093 -16.651 27.484 1.00 96.19 97 THR A C 1
ATOM 791 O O . THR A 1 97 ? -32.186 -17.189 27.645 1.00 96.19 97 THR A O 1
ATOM 794 N N . LYS A 1 98 ? -29.950 -17.345 27.546 1.00 95.81 98 LYS A N 1
ATOM 795 C CA . LYS A 1 98 ? -29.909 -18.789 27.833 1.00 95.81 98 LYS A CA 1
ATOM 796 C C . LYS A 1 98 ? -30.465 -19.117 29.218 1.00 95.81 98 LYS A C 1
ATOM 798 O O . LYS A 1 98 ? -31.315 -19.992 29.325 1.00 95.81 98 LYS A O 1
ATOM 803 N N . LEU A 1 99 ? -30.058 -18.371 30.245 1.00 95.12 99 LEU A N 1
ATOM 804 C CA . LEU A 1 99 ? -30.539 -18.570 31.616 1.00 95.12 99 LEU A CA 1
ATOM 805 C C . LEU A 1 99 ? -32.055 -18.357 31.736 1.00 95.12 99 LEU A C 1
ATOM 807 O O . LEU A 1 99 ? -32.732 -19.088 32.455 1.00 95.12 99 LEU A O 1
ATOM 811 N N . LYS A 1 100 ? -32.609 -17.373 31.014 1.00 94.06 100 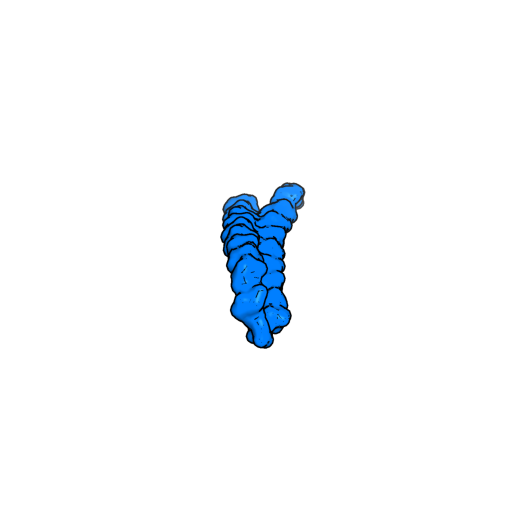LYS A N 1
ATOM 812 C CA . LYS A 1 100 ? -34.063 -17.161 30.949 1.00 94.06 100 LYS A CA 1
ATOM 813 C C . LYS A 1 100 ? -34.784 -18.364 30.340 1.00 94.06 100 LYS A C 1
ATOM 815 O O . LYS A 1 100 ? -35.758 -18.824 30.925 1.00 94.06 100 LYS A O 1
ATOM 820 N N . LEU A 1 101 ? -34.268 -18.902 29.233 1.00 94.06 101 LEU A N 1
ATOM 821 C CA . LEU A 1 101 ? -34.833 -20.085 28.576 1.00 94.06 101 LEU A CA 1
ATOM 822 C C . LEU A 1 101 ? -34.747 -21.342 29.454 1.00 94.06 101 LEU A C 1
ATOM 824 O O . LEU A 1 101 ? -35.682 -22.136 29.482 1.00 94.06 101 LEU A O 1
ATOM 828 N N . GLU A 1 102 ? -33.643 -21.540 30.178 1.00 93.94 102 GLU A N 1
ATOM 829 C CA . GLU A 1 102 ? -33.502 -22.654 31.129 1.00 93.94 102 GLU A CA 1
ATOM 830 C C . GLU A 1 102 ? -34.494 -22.539 32.287 1.00 93.94 102 GLU A C 1
ATOM 832 O O . GLU A 1 102 ? -35.123 -23.527 32.666 1.00 93.94 102 GLU A O 1
ATOM 837 N N . LYS A 1 103 ? -34.685 -21.325 32.813 1.00 93.00 103 LYS A N 1
ATOM 838 C CA . LYS A 1 103 ? -35.660 -21.075 33.873 1.00 93.00 103 LYS A CA 1
ATOM 839 C C . LYS A 1 103 ? -37.094 -21.312 33.394 1.00 93.00 103 LYS A C 1
ATOM 841 O O . LYS A 1 103 ? -37.851 -21.948 34.118 1.00 93.00 103 LYS A O 1
ATOM 846 N N . GLU A 1 104 ? -37.466 -20.854 32.201 1.00 91.44 104 GLU A N 1
ATOM 847 C CA . GLU A 1 104 ? -38.794 -21.126 31.623 1.00 91.44 104 GLU A CA 1
ATOM 848 C C . GLU A 1 104 ? -39.044 -22.632 31.471 1.00 91.44 104 GLU A C 1
ATOM 850 O O . GLU A 1 104 ? -40.065 -23.126 31.939 1.00 91.44 104 GLU A O 1
ATOM 855 N N . LYS A 1 105 ? -38.065 -23.384 30.952 1.00 86.62 105 LYS A N 1
ATOM 856 C CA . LYS A 1 105 ? -38.147 -24.852 30.843 1.00 86.62 105 LYS A CA 1
ATOM 857 C C . LYS A 1 105 ? -38.228 -25.588 32.179 1.00 86.62 105 LYS A C 1
ATOM 859 O O . LYS A 1 105 ? -38.658 -26.729 32.200 1.00 86.62 105 LYS A O 1
ATOM 864 N N . SER A 1 106 ? -37.746 -24.989 33.266 1.00 79.94 106 SER A N 1
ATOM 865 C CA . SER A 1 106 ? -37.837 -25.580 34.609 1.00 79.94 106 SER A CA 1
ATOM 866 C C . SER A 1 106 ? -39.190 -25.357 35.295 1.00 79.94 106 SER A C 1
ATOM 868 O O . SER A 1 106 ? -39.432 -25.943 36.348 1.00 79.94 106 SER A O 1
ATOM 870 N N . ILE A 1 107 ? -40.027 -24.466 34.748 1.00 83.06 107 ILE A N 1
ATOM 871 C CA . ILE A 1 107 ? -41.340 -24.100 35.299 1.00 83.06 107 ILE A CA 1
ATOM 872 C C . ILE A 1 107 ? -42.484 -24.823 34.557 1.00 83.06 107 ILE A C 1
ATOM 874 O O . ILE A 1 107 ? -43.545 -25.009 35.154 1.00 83.06 107 ILE A O 1
ATOM 878 N N . GLU A 1 108 ? -42.270 -25.240 33.302 1.00 66.62 108 GLU A N 1
ATOM 879 C CA . GLU A 1 108 ? -43.116 -26.213 32.575 1.00 66.62 108 GLU A CA 1
ATOM 880 C C . GLU A 1 108 ? -42.870 -27.660 33.028 1.00 66.62 108 GLU A C 1
ATOM 882 O O . GLU A 1 108 ? -43.868 -28.412 33.113 1.00 66.62 108 GLU A O 1
#

Solvent-accessible surface area (backbone atoms only — not comparable to full-atom values): 5685 Å² total; per-residue (Å²): 132,84,79,61,82,62,62,61,49,25,52,51,40,19,49,50,11,48,48,40,23,52,50,25,51,50,52,47,53,55,48,51,64,73,35,63,92,50,50,83,83,39,48,69,60,50,53,52,50,50,52,53,27,51,54,36,30,52,52,10,49,53,39,18,50,52,13,48,51,52,33,40,74,76,43,47,57,62,52,54,53,52,52,51,54,54,51,52,54,51,51,53,52,53,50,56,51,50,54,50,53,53,52,53,63,72,73,110

Radius of gyration: 26.47 Å; Cα contacts (8 Å, |Δi|>4): 66; chains: 1; bounding box: 65×40×63 Å